Protein AF-A0A2V9VIT3-F1 (afdb_monomer_lite)

Structure (mmCIF, N/CA/C/O backbone):
data_AF-A0A2V9VIT3-F1
#
_entry.id   AF-A0A2V9VIT3-F1
#
loop_
_atom_site.group_PDB
_atom_site.id
_atom_site.type_symbol
_atom_site.label_atom_id
_atom_site.label_alt_id
_atom_site.label_comp_id
_atom_site.label_asym_id
_atom_site.label_entity_id
_atom_site.label_seq_id
_atom_site.pdbx_PDB_ins_code
_atom_site.Cartn_x
_atom_site.Cartn_y
_atom_site.Cartn_z
_atom_site.occupancy
_atom_site.B_iso_or_equiv
_atom_site.auth_seq_id
_atom_site.auth_comp_id
_atom_site.auth_asym_id
_atom_site.auth_atom_id
_atom_site.pdbx_PDB_model_num
ATOM 1 N N . MET A 1 1 ? -13.207 -2.487 18.595 1.00 51.66 1 MET A N 1
ATOM 2 C CA . MET A 1 1 ? -12.591 -3.682 18.000 1.00 51.66 1 MET A CA 1
ATOM 3 C C . MET A 1 1 ? -13.125 -3.874 16.602 1.00 51.66 1 MET A C 1
ATOM 5 O O . MET A 1 1 ? -13.875 -4.808 16.328 1.00 51.66 1 MET A O 1
ATOM 9 N N . ALA A 1 2 ? -12.773 -2.932 15.731 1.00 62.25 2 ALA A N 1
ATOM 10 C CA . ALA A 1 2 ? -12.927 -3.105 14.296 1.00 62.25 2 ALA A CA 1
ATOM 11 C C . ALA A 1 2 ? -11.591 -3.629 13.743 1.00 62.25 2 ALA A C 1
ATOM 13 O O . ALA A 1 2 ? -10.527 -3.337 14.279 1.00 62.25 2 ALA A O 1
ATOM 14 N N . SER A 1 3 ? -11.625 -4.476 12.721 1.00 58.06 3 SER A N 1
ATOM 15 C CA . SER A 1 3 ? -10.412 -4.956 12.053 1.00 58.06 3 SER A CA 1
ATOM 16 C C . SER A 1 3 ? -10.657 -4.961 10.554 1.00 58.06 3 SER A C 1
ATOM 18 O O . SER A 1 3 ? -11.727 -5.380 10.105 1.00 58.06 3 SER A O 1
ATOM 20 N N . LYS A 1 4 ? -9.674 -4.494 9.776 1.00 62.09 4 LYS A N 1
ATOM 21 C CA . LYS A 1 4 ? -9.724 -4.534 8.310 1.00 62.09 4 LYS A CA 1
ATOM 22 C C . LYS A 1 4 ? -8.832 -5.647 7.817 1.00 62.09 4 LYS A C 1
ATOM 24 O O . LYS A 1 4 ? -7.638 -5.686 8.101 1.00 62.09 4 LYS A O 1
ATOM 29 N N . MET A 1 5 ? -9.408 -6.524 7.012 1.00 63.50 5 MET A N 1
ATOM 30 C CA . MET A 1 5 ? -8.644 -7.455 6.203 1.00 63.50 5 MET A CA 1
ATOM 31 C C . MET A 1 5 ? -8.672 -6.962 4.763 1.00 63.50 5 MET A C 1
ATOM 33 O O . MET A 1 5 ? -9.742 -6.666 4.230 1.00 63.50 5 MET A O 1
ATOM 37 N N . PHE A 1 6 ? -7.513 -6.883 4.114 1.00 62.94 6 PHE A N 1
ATOM 38 C CA . PHE A 1 6 ? -7.482 -6.700 2.668 1.00 62.94 6 PHE A CA 1
ATOM 39 C C . PHE A 1 6 ? -6.463 -7.642 2.028 1.00 62.94 6 PHE A C 1
ATOM 41 O O . PHE A 1 6 ? -5.440 -8.016 2.609 1.00 62.94 6 PHE A O 1
ATOM 48 N N . THR A 1 7 ? -6.785 -8.065 0.814 1.00 60.16 7 THR A N 1
ATOM 49 C CA . THR A 1 7 ? -5.983 -9.003 0.038 1.00 60.16 7 THR A CA 1
ATOM 50 C C . THR A 1 7 ? -5.037 -8.214 -0.859 1.00 60.16 7 THR A C 1
ATOM 52 O O . THR A 1 7 ? -5.476 -7.517 -1.772 1.00 60.16 7 THR A O 1
ATOM 55 N N . HIS A 1 8 ? -3.739 -8.309 -0.578 1.00 54.78 8 HIS A N 1
ATOM 56 C CA . HIS A 1 8 ? -2.678 -7.670 -1.363 1.00 54.78 8 HIS A CA 1
ATOM 57 C C . HIS A 1 8 ? -2.324 -8.506 -2.609 1.00 54.78 8 HIS A C 1
ATOM 59 O O . HIS A 1 8 ? -2.067 -7.946 -3.673 1.00 54.78 8 HIS A O 1
ATOM 65 N N . LEU A 1 9 ? -2.356 -9.838 -2.497 1.00 54.94 9 LEU A N 1
ATOM 66 C CA . LEU A 1 9 ? -2.162 -10.800 -3.591 1.00 54.94 9 LEU A CA 1
ATOM 67 C C . LEU A 1 9 ? -3.148 -11.963 -3.423 1.00 54.94 9 LEU A C 1
ATOM 69 O O . LEU A 1 9 ? -3.541 -12.224 -2.287 1.00 54.94 9 LEU A O 1
ATOM 73 N N . PRO A 1 10 ? -3.491 -12.726 -4.482 1.00 58.78 10 PRO A N 1
ATOM 74 C CA . PRO A 1 10 ? -4.451 -13.836 -4.392 1.00 58.78 10 PRO A CA 1
ATOM 75 C C . PRO A 1 10 ? -4.160 -14.852 -3.275 1.00 58.78 10 PRO A C 1
ATOM 77 O O . PRO A 1 10 ? -5.074 -15.507 -2.791 1.00 58.78 10 PRO A O 1
ATOM 80 N N . SER A 1 11 ? -2.898 -14.966 -2.846 1.00 62.22 11 SER A N 1
ATOM 81 C CA . SER A 1 11 ? -2.454 -15.862 -1.775 1.00 62.22 11 SER A CA 1
ATOM 82 C C . SER A 1 11 ? -2.013 -15.162 -0.479 1.00 62.22 11 SER A C 1
ATOM 84 O O . SER A 1 11 ? -1.476 -15.831 0.402 1.00 62.22 11 SER A O 1
ATOM 86 N N . ARG A 1 12 ? -2.160 -13.833 -0.345 1.00 66.81 12 ARG A N 1
ATOM 87 C CA . ARG A 1 12 ? -1.716 -13.074 0.843 1.00 66.81 12 ARG A CA 1
ATOM 88 C C . ARG A 1 12 ? -2.769 -12.063 1.291 1.00 66.81 12 ARG A C 1
ATOM 90 O O . ARG A 1 12 ? -2.979 -11.033 0.644 1.00 66.81 12 ARG A O 1
ATOM 97 N N . SER A 1 13 ? -3.370 -12.350 2.440 1.00 66.25 13 SER A N 1
ATOM 98 C CA . SER A 1 13 ? -4.240 -11.428 3.170 1.00 66.25 13 SER A CA 1
ATOM 99 C C . SER A 1 13 ? -3.460 -10.754 4.287 1.00 66.25 13 SER A C 1
ATOM 101 O O . SER A 1 13 ? -2.661 -11.397 4.966 1.00 66.25 13 SER A O 1
ATOM 103 N N . ILE A 1 14 ? -3.704 -9.462 4.474 1.00 68.81 14 ILE A N 1
ATOM 104 C CA . ILE A 1 14 ? -3.122 -8.673 5.556 1.00 68.81 14 ILE A CA 1
ATOM 105 C C . ILE A 1 14 ? -4.241 -8.291 6.507 1.00 68.81 14 ILE A C 1
ATOM 107 O O . ILE A 1 14 ? -5.309 -7.850 6.078 1.00 68.81 14 ILE A O 1
ATOM 111 N N . PHE A 1 15 ? -3.983 -8.508 7.792 1.00 67.75 15 PHE A N 1
ATOM 112 C CA . PHE A 1 15 ? -4.864 -8.139 8.886 1.00 67.75 15 PHE A CA 1
ATOM 113 C C . PHE A 1 15 ? -4.368 -6.832 9.499 1.00 67.75 15 PHE A C 1
ATOM 115 O O . PHE A 1 15 ? -3.188 -6.714 9.826 1.00 67.75 15 PHE A O 1
ATOM 122 N N . VAL A 1 16 ? -5.268 -5.866 9.642 1.00 66.44 16 VAL A N 1
ATOM 123 C CA . VAL A 1 16 ? -5.010 -4.578 10.282 1.00 66.44 16 VAL A CA 1
ATOM 124 C C . VAL A 1 16 ? -6.003 -4.426 11.423 1.00 66.44 16 VAL A C 1
ATOM 126 O O . VAL A 1 16 ? -7.213 -4.406 11.197 1.00 66.44 16 VAL A O 1
ATOM 129 N N . ASP A 1 17 ? -5.494 -4.338 12.646 1.00 66.69 17 ASP A N 1
ATOM 130 C CA . ASP A 1 17 ? -6.309 -4.026 13.819 1.00 66.69 17 ASP A CA 1
ATOM 131 C C . ASP A 1 17 ? -6.674 -2.530 13.776 1.00 66.69 17 ASP A C 1
ATOM 133 O O . ASP A 1 17 ? -5.803 -1.670 13.781 1.00 66.69 17 ASP A O 1
ATOM 137 N N . GLU A 1 18 ? -7.946 -2.161 13.645 1.00 61.91 18 GLU A N 1
ATOM 138 C CA . GLU A 1 18 ? -8.284 -0.739 13.491 1.00 61.91 18 GLU A CA 1
ATOM 139 C C . GLU A 1 18 ? -8.055 0.060 14.772 1.00 61.91 18 GLU A C 1
ATOM 141 O O . GLU A 1 18 ? -7.688 1.233 14.692 1.00 61.91 18 GLU A O 1
ATOM 146 N N . ASP A 1 19 ? -8.234 -0.572 15.933 1.00 63.03 19 ASP A N 1
ATOM 147 C CA . ASP A 1 19 ? -8.154 0.098 17.231 1.00 63.03 19 ASP A CA 1
ATOM 148 C C . ASP A 1 19 ? -6.705 0.534 17.535 1.00 63.03 19 ASP A C 1
ATOM 150 O O . ASP A 1 19 ? -6.487 1.507 18.257 1.00 63.03 19 ASP A O 1
ATOM 154 N N . LEU A 1 20 ? -5.717 -0.155 16.951 1.00 56.62 20 LEU A N 1
ATOM 155 C CA . LEU A 1 20 ? -4.289 0.152 17.086 1.00 56.62 20 LEU A CA 1
ATOM 156 C C . LEU A 1 20 ? -3.710 0.928 15.893 1.00 56.62 20 LEU A C 1
ATOM 158 O O . LEU A 1 20 ? -2.740 1.660 16.072 1.00 56.62 20 LEU A O 1
ATOM 162 N N . TYR A 1 21 ? -4.270 0.776 14.686 1.00 58.34 21 TYR A N 1
ATOM 163 C CA . TYR A 1 21 ? -3.601 1.220 13.454 1.00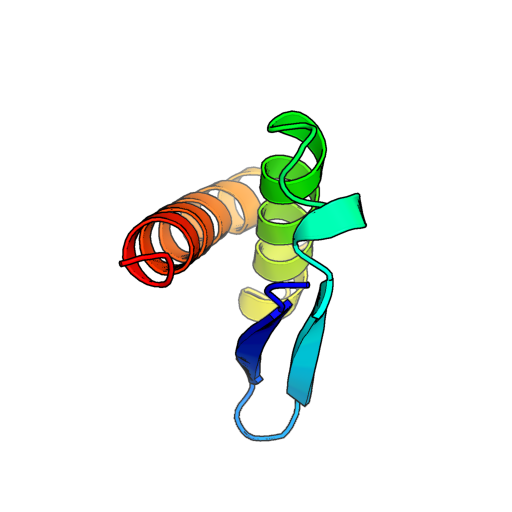 58.34 21 TYR A CA 1
ATOM 164 C C . TYR A 1 21 ? -4.316 2.345 12.689 1.00 58.34 21 TYR A C 1
ATOM 166 O O . TYR A 1 21 ? -3.673 3.014 11.881 1.00 58.34 21 TYR A O 1
ATOM 174 N N . LEU A 1 22 ? -5.617 2.586 12.913 1.00 55.22 22 LEU A N 1
ATOM 175 C CA . LEU A 1 22 ? -6.351 3.695 12.270 1.00 55.22 22 LEU A CA 1
ATOM 176 C C . LEU A 1 22 ? -6.435 4.962 13.133 1.00 55.22 22 LEU A C 1
ATOM 178 O O . LEU A 1 22 ? -6.892 5.993 12.642 1.00 55.22 22 LEU A O 1
ATOM 182 N N . GLY A 1 23 ? -5.974 4.909 14.386 1.00 56.53 23 GLY A N 1
ATOM 183 C CA . GLY A 1 23 ? -5.861 6.087 15.251 1.00 56.53 23 GLY A CA 1
ATOM 184 C C . GLY A 1 23 ? -4.788 7.082 14.798 1.00 56.53 23 GLY A C 1
ATOM 185 O O . GLY A 1 23 ? -4.839 8.248 15.181 1.00 56.53 23 GLY A O 1
ATOM 186 N N . GLU A 1 24 ? -3.849 6.651 13.950 1.00 61.53 24 GLU A N 1
ATOM 187 C CA . GLU A 1 24 ? -2.768 7.494 13.455 1.00 61.53 24 GLU A CA 1
ATOM 188 C C . GLU A 1 24 ? -2.686 7.425 11.912 1.00 61.53 24 GLU A C 1
ATOM 190 O O . GLU A 1 24 ? -2.161 6.471 11.338 1.00 61.53 24 GLU A O 1
ATOM 195 N N . GLU A 1 25 ? -3.190 8.453 11.211 1.00 64.56 25 GLU A N 1
ATOM 196 C CA . GLU A 1 25 ? -3.287 8.501 9.732 1.00 64.56 25 GLU A CA 1
ATOM 197 C C . GLU A 1 25 ? -1.967 8.185 8.997 1.0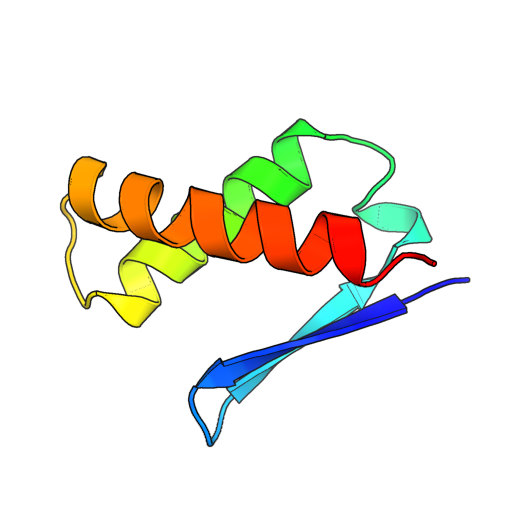0 64.56 25 GLU A C 1
ATOM 199 O O . GLU A 1 25 ? -1.974 7.572 7.925 1.00 64.56 25 GLU A O 1
ATOM 204 N N . TRP A 1 26 ? -0.825 8.558 9.584 1.00 69.19 26 TRP A N 1
ATOM 205 C CA . TRP A 1 26 ? 0.515 8.285 9.051 1.00 69.19 26 TRP A CA 1
ATOM 206 C C . TRP A 1 26 ? 0.838 6.786 8.915 1.00 69.19 26 TRP A C 1
ATOM 208 O O . TRP A 1 26 ? 1.535 6.400 7.977 1.00 69.19 26 TRP A O 1
ATOM 218 N N . LEU A 1 27 ? 0.302 5.922 9.784 1.00 66.81 27 LEU A N 1
ATOM 219 C CA . LEU A 1 27 ? 0.600 4.489 9.774 1.00 66.81 27 LEU A CA 1
ATOM 220 C C . LEU A 1 27 ? -0.159 3.768 8.654 1.00 66.81 27 LEU A C 1
ATOM 222 O O . LEU A 1 27 ? 0.410 2.933 7.949 1.00 66.81 27 LEU A O 1
ATOM 226 N N . GLY A 1 28 ? -1.419 4.150 8.421 1.00 73.38 28 GLY A N 1
ATOM 227 C CA . GLY A 1 28 ? -2.191 3.684 7.266 1.00 73.38 28 GLY A CA 1
ATOM 228 C C . GLY A 1 28 ? -1.582 4.140 5.936 1.00 73.38 28 GLY A C 1
ATOM 229 O O . GLY A 1 28 ? -1.593 3.389 4.957 1.00 73.38 28 GLY A O 1
ATOM 230 N N . HIS A 1 29 ? -1.001 5.345 5.910 1.00 76.56 29 HIS A N 1
ATOM 231 C CA . HIS A 1 29 ? -0.239 5.835 4.766 1.00 76.56 29 HIS A CA 1
ATOM 232 C C . HIS A 1 29 ? 1.011 4.980 4.513 1.00 76.56 29 HIS A C 1
ATOM 234 O O . HIS A 1 29 ? 1.167 4.466 3.405 1.00 76.56 29 HIS A O 1
ATOM 240 N N . TRP A 1 30 ? 1.833 4.756 5.544 1.00 82.31 30 TRP A N 1
ATOM 241 C CA . TRP A 1 30 ? 3.053 3.951 5.445 1.00 82.31 30 TRP A CA 1
ATOM 242 C C . TRP A 1 30 ? 2.771 2.509 5.009 1.00 82.31 30 TRP A C 1
ATOM 244 O O . TRP A 1 30 ? 3.384 2.015 4.067 1.00 82.31 30 TRP A O 1
ATOM 254 N N . MET A 1 31 ? 1.776 1.848 5.609 1.00 81.69 31 MET A N 1
ATOM 255 C CA . MET A 1 31 ? 1.401 0.492 5.205 1.00 81.69 31 MET A CA 1
ATOM 256 C C . MET A 1 31 ? 1.004 0.424 3.731 1.00 81.69 31 MET A C 1
ATOM 258 O O . MET A 1 31 ? 1.466 -0.455 3.00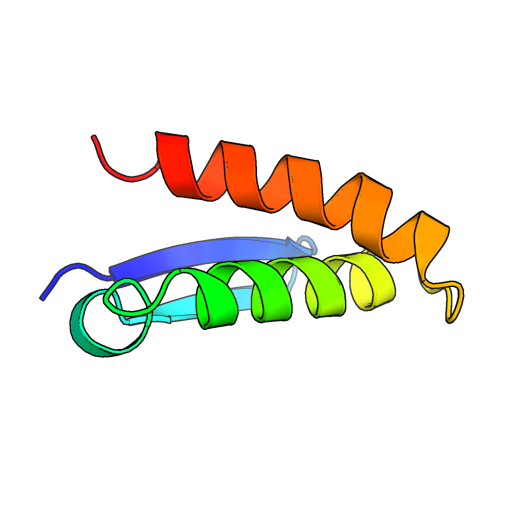7 1.00 81.69 31 MET A O 1
ATOM 262 N N . ALA A 1 32 ? 0.159 1.349 3.270 1.00 84.25 32 ALA A N 1
ATOM 263 C CA . ALA A 1 32 ? -0.238 1.403 1.868 1.00 84.25 32 ALA A CA 1
ATOM 264 C C . ALA A 1 32 ? 0.964 1.597 0.930 1.00 84.25 32 ALA A C 1
ATOM 266 O O . ALA A 1 32 ? 0.973 1.018 -0.159 1.00 84.25 32 ALA A O 1
ATOM 267 N N . HIS A 1 33 ? 1.965 2.365 1.363 1.00 86.31 33 HIS A N 1
ATOM 268 C CA . HIS A 1 33 ? 3.207 2.605 0.634 1.00 86.31 33 HIS A CA 1
ATOM 269 C C . HIS A 1 33 ? 4.048 1.338 0.467 1.00 86.31 33 HIS A C 1
ATOM 271 O O . HIS A 1 33 ? 4.340 0.936 -0.660 1.00 86.31 33 HIS A O 1
ATOM 277 N N . GLU A 1 34 ? 4.312 0.614 1.555 1.00 86.44 34 GLU A N 1
ATOM 278 C CA . GLU A 1 34 ? 5.053 -0.658 1.513 1.00 86.44 34 GLU A CA 1
ATOM 279 C C . GLU A 1 34 ? 4.367 -1.710 0.629 1.00 86.44 34 GLU A C 1
ATOM 281 O O . GLU A 1 34 ? 4.993 -2.461 -0.124 1.00 86.44 34 GLU A O 1
ATOM 286 N N . LEU A 1 35 ? 3.036 -1.734 0.651 1.00 85.00 35 LEU A N 1
ATOM 287 C CA . LEU A 1 35 ? 2.251 -2.609 -0.217 1.00 85.00 35 LEU A CA 1
ATOM 288 C C . LEU A 1 35 ? 2.342 -2.218 -1.686 1.00 85.00 35 LEU A C 1
ATOM 290 O O . LEU A 1 35 ? 2.205 -3.079 -2.558 1.00 85.00 35 LEU A O 1
ATOM 294 N N . GLY A 1 36 ? 2.565 -0.936 -1.963 1.00 87.81 36 GLY A N 1
ATOM 295 C CA . GLY A 1 36 ? 2.869 -0.437 -3.292 1.00 87.81 36 GLY A CA 1
ATOM 296 C C . GLY A 1 36 ? 4.166 -1.036 -3.834 1.00 87.81 36 GLY A C 1
ATOM 297 O O . GLY A 1 36 ? 4.163 -1.554 -4.954 1.00 87.81 36 GLY A O 1
ATOM 298 N N . HIS A 1 37 ? 5.237 -1.066 -3.034 1.00 87.56 37 HIS A N 1
ATOM 299 C CA . HIS A 1 37 ? 6.492 -1.732 -3.410 1.00 87.56 37 HIS A CA 1
ATOM 300 C C . HIS A 1 37 ? 6.278 -3.217 -3.705 1.00 87.56 37 HIS A C 1
ATOM 302 O O . HIS A 1 37 ? 6.691 -3.718 -4.753 1.00 87.56 37 HIS A O 1
ATOM 308 N N . LEU A 1 38 ? 5.564 -3.918 -2.819 1.00 87.19 38 LEU A N 1
ATOM 309 C CA . LEU A 1 38 ? 5.293 -5.347 -2.985 1.00 87.19 38 LEU A CA 1
ATOM 310 C C . LEU A 1 38 ? 4.441 -5.652 -4.223 1.00 87.19 38 LEU A C 1
ATOM 312 O O . LEU A 1 38 ? 4.686 -6.639 -4.914 1.00 87.19 38 LEU A O 1
ATOM 316 N N . ALA A 1 39 ? 3.434 -4.829 -4.513 1.00 87.44 39 ALA A N 1
ATOM 317 C CA . ALA A 1 39 ? 2.532 -5.045 -5.642 1.00 87.44 39 ALA A CA 1
ATOM 318 C C . ALA A 1 39 ? 3.177 -4.716 -6.993 1.00 87.44 39 ALA A C 1
ATOM 320 O O . ALA A 1 39 ? 2.884 -5.371 -7.992 1.00 87.44 39 ALA A O 1
ATOM 321 N N . THR A 1 40 ? 4.044 -3.706 -7.031 1.00 88.81 40 THR A N 1
ATOM 322 C CA . THR A 1 40 ? 4.749 -3.299 -8.255 1.00 88.81 40 THR A CA 1
ATOM 323 C C . THR A 1 40 ? 6.036 -4.079 -8.486 1.00 88.81 40 THR A C 1
ATOM 325 O O . THR A 1 40 ? 6.567 -4.040 -9.595 1.00 88.81 40 THR A O 1
ATOM 328 N N . ASN A 1 41 ? 6.528 -4.791 -7.464 1.00 89.56 41 ASN A N 1
ATOM 329 C CA . ASN A 1 41 ? 7.855 -5.401 -7.451 1.00 89.56 41 ASN A CA 1
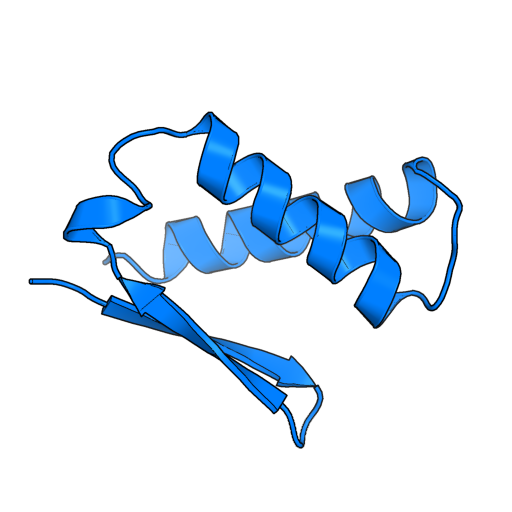ATOM 330 C C . ASN A 1 41 ? 8.942 -4.387 -7.865 1.00 89.56 41 ASN A C 1
ATOM 332 O O . ASN A 1 41 ? 9.833 -4.686 -8.660 1.00 89.56 41 ASN A O 1
ATOM 336 N N . SER A 1 42 ? 8.813 -3.155 -7.366 1.00 85.75 42 SER A N 1
ATOM 337 C CA . SER A 1 42 ? 9.670 -2.020 -7.696 1.00 85.75 42 SER A CA 1
ATOM 338 C C . SER A 1 42 ? 10.184 -1.383 -6.414 1.00 85.75 42 SER A C 1
ATOM 340 O O . SER A 1 42 ? 9.425 -1.132 -5.480 1.00 85.75 42 SER A O 1
ATOM 342 N N . ALA A 1 43 ? 11.478 -1.071 -6.389 1.00 88.94 43 ALA A N 1
ATOM 343 C CA . ALA A 1 43 ? 12.085 -0.264 -5.332 1.00 88.94 43 ALA A CA 1
ATOM 344 C C . ALA A 1 43 ? 11.911 1.248 -5.578 1.00 88.94 43 ALA A C 1
ATOM 346 O O . ALA A 1 43 ? 12.474 2.058 -4.853 1.00 88.94 43 ALA A O 1
ATOM 347 N N . ARG A 1 44 ? 11.193 1.652 -6.638 1.00 92.75 44 ARG A N 1
ATOM 348 C CA . ARG A 1 44 ? 10.945 3.067 -6.933 1.00 92.75 44 ARG A CA 1
ATOM 349 C C . ARG A 1 44 ? 9.794 3.582 -6.074 1.00 92.75 44 ARG A C 1
ATOM 351 O O . ARG A 1 44 ? 8.680 3.074 -6.168 1.00 92.75 44 ARG A O 1
ATOM 358 N N . GLU A 1 45 ? 10.051 4.652 -5.334 1.00 90.88 45 GLU A N 1
ATOM 359 C CA . GLU A 1 45 ? 9.056 5.311 -4.477 1.00 90.88 45 GLU A CA 1
ATOM 360 C C . GLU A 1 45 ? 7.816 5.782 -5.252 1.00 90.88 45 GLU A C 1
ATOM 362 O O . GLU A 1 45 ? 6.694 5.594 -4.795 1.00 90.88 45 GLU A O 1
ATOM 367 N N . ASP A 1 46 ? 7.989 6.316 -6.466 1.00 92.75 46 ASP A N 1
ATOM 368 C CA . ASP A 1 46 ? 6.864 6.790 -7.290 1.00 92.75 46 ASP A CA 1
ATOM 369 C C . ASP A 1 46 ? 5.907 5.657 -7.700 1.00 92.75 46 ASP A C 1
ATOM 371 O O . ASP A 1 46 ? 4.691 5.854 -7.807 1.00 92.75 46 ASP A O 1
ATOM 375 N N . ASP A 1 47 ? 6.453 4.460 -7.944 1.00 89.31 47 ASP A N 1
ATOM 376 C CA . ASP A 1 47 ? 5.655 3.288 -8.305 1.00 89.31 47 ASP A CA 1
ATOM 377 C C . ASP A 1 47 ? 4.831 2.819 -7.104 1.00 89.31 47 ASP A C 1
ATOM 379 O O . ASP A 1 47 ? 3.646 2.498 -7.257 1.00 89.31 47 ASP A O 1
ATOM 383 N N . ALA A 1 48 ? 5.448 2.831 -5.920 1.00 89.81 48 ALA A N 1
ATOM 384 C CA . ALA A 1 48 ? 4.803 2.493 -4.664 1.00 89.81 48 ALA A CA 1
ATOM 385 C C . ALA A 1 48 ? 3.700 3.492 -4.305 1.00 89.81 48 ALA A C 1
ATOM 387 O O . ALA A 1 48 ? 2.552 3.082 -4.135 1.00 89.81 48 ALA A O 1
ATOM 388 N N . GLU A 1 49 ? 3.999 4.791 -4.317 1.00 91.25 49 GLU A N 1
ATOM 389 C CA . GLU A 1 49 ? 3.065 5.874 -3.987 1.00 91.25 49 GLU A CA 1
ATOM 390 C C . GLU A 1 49 ? 1.829 5.858 -4.903 1.00 91.25 49 GLU A C 1
ATOM 392 O O . GLU A 1 49 ? 0.688 6.034 -4.457 1.00 91.25 49 GLU A O 1
ATOM 397 N N . ARG A 1 50 ? 2.012 5.574 -6.202 1.00 92.81 50 ARG A N 1
ATOM 398 C CA . ARG A 1 50 ? 0.896 5.448 -7.154 1.00 92.81 50 ARG A CA 1
ATOM 399 C C . ARG A 1 50 ? -0.108 4.375 -6.722 1.00 92.81 50 ARG A C 1
ATOM 401 O O . ARG A 1 50 ? -1.317 4.606 -6.805 1.00 92.81 50 ARG A O 1
ATOM 408 N N . VAL A 1 51 ? 0.382 3.214 -6.287 1.00 90.62 51 VAL A N 1
ATOM 409 C CA . VAL A 1 51 ? -0.453 2.082 -5.856 1.00 90.62 51 VAL A CA 1
ATOM 410 C C . VAL A 1 51 ? -0.978 2.290 -4.431 1.00 90.62 51 VAL A C 1
ATOM 412 O O . VAL A 1 51 ? -2.148 2.013 -4.157 1.00 90.62 51 VAL A O 1
ATOM 415 N N . ALA A 1 52 ? -0.172 2.875 -3.547 1.00 87.94 52 ALA A N 1
ATOM 416 C CA . ALA A 1 52 ? -0.531 3.211 -2.173 1.00 87.94 52 ALA A CA 1
ATOM 417 C C . ALA A 1 52 ? -1.795 4.073 -2.098 1.00 87.94 52 ALA A C 1
ATOM 419 O O . ALA A 1 52 ? -2.721 3.771 -1.340 1.00 87.94 52 ALA A O 1
ATOM 420 N N . ARG A 1 53 ? -1.903 5.088 -2.965 1.00 88.31 53 ARG A N 1
ATOM 421 C CA . ARG A 1 53 ? -3.105 5.933 -3.084 1.00 88.31 53 ARG A CA 1
ATOM 422 C C . ARG A 1 53 ? -4.363 5.140 -3.414 1.00 88.31 53 ARG A C 1
ATOM 424 O O . ARG A 1 53 ? -5.473 5.524 -3.040 1.00 88.31 53 ARG A O 1
ATOM 431 N N . GLU A 1 54 ? -4.243 4.053 -4.167 1.00 86.81 54 GLU A N 1
ATOM 432 C CA . GLU A 1 54 ? -5.377 3.179 -4.448 1.00 86.81 54 GLU A CA 1
ATOM 433 C C . GLU A 1 54 ? -5.779 2.365 -3.215 1.00 86.81 54 GLU A C 1
ATOM 435 O O . GLU A 1 54 ? -6.968 2.310 -2.888 1.00 86.81 54 GLU A O 1
ATOM 440 N N . TYR A 1 55 ? -4.812 1.814 -2.482 1.00 81.50 55 TYR A N 1
ATOM 441 C CA . TYR A 1 55 ? -5.072 1.085 -1.240 1.00 81.50 55 TYR A CA 1
ATOM 442 C C . TYR A 1 55 ? -5.664 1.972 -0.147 1.00 81.50 55 TYR A C 1
ATOM 444 O O . TYR A 1 55 ? -6.656 1.581 0.465 1.00 81.50 55 TYR A O 1
ATOM 452 N N . GLN A 1 56 ? -5.169 3.198 0.021 1.00 80.19 56 GLN A N 1
ATOM 453 C CA . GLN A 1 56 ? -5.744 4.185 0.943 1.00 80.19 56 GLN A CA 1
ATOM 454 C C . GLN A 1 56 ? -7.215 4.468 0.620 1.00 80.19 56 GLN A C 1
ATOM 456 O O . GLN A 1 56 ? -8.072 4.433 1.503 1.00 80.19 56 GLN A O 1
ATOM 461 N N . ARG A 1 57 ? -7.547 4.662 -0.665 1.00 83.44 57 ARG A N 1
ATOM 462 C CA . ARG A 1 57 ? -8.940 4.857 -1.101 1.00 83.44 57 ARG A CA 1
ATOM 463 C C . ARG A 1 57 ? -9.822 3.644 -0.810 1.00 83.44 57 ARG A C 1
ATOM 465 O O . ARG A 1 57 ? -10.988 3.819 -0.461 1.00 83.44 57 ARG A O 1
ATOM 472 N N . ARG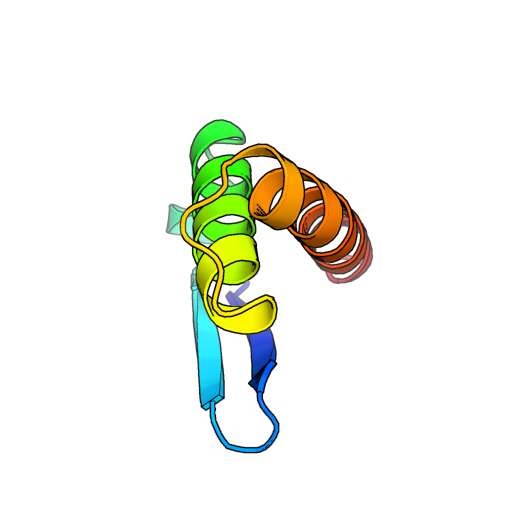 A 1 58 ? -9.298 2.423 -0.957 1.00 79.56 58 ARG A N 1
ATOM 473 C CA . ARG A 1 58 ? -10.027 1.185 -0.628 1.00 79.56 58 ARG A CA 1
ATOM 474 C C . ARG A 1 58 ? -10.231 1.041 0.884 1.00 79.56 58 ARG A C 1
ATOM 476 O O . ARG A 1 58 ? -11.347 0.758 1.305 1.00 79.56 58 ARG A O 1
ATOM 483 N N . LEU A 1 59 ? -9.208 1.320 1.692 1.00 71.62 59 LEU A N 1
ATOM 484 C CA . LEU A 1 59 ? -9.274 1.291 3.160 1.00 71.62 59 LEU A CA 1
ATOM 485 C C . LEU A 1 59 ? -10.266 2.318 3.723 1.00 71.62 59 LEU A C 1
ATOM 487 O O . LEU A 1 59 ? -11.035 1.988 4.628 1.00 71.62 59 LEU A O 1
ATOM 491 N N . ALA A 1 60 ? -10.298 3.529 3.161 1.00 73.62 60 ALA A N 1
ATOM 492 C CA . ALA A 1 60 ? -11.263 4.565 3.533 1.00 73.62 60 ALA A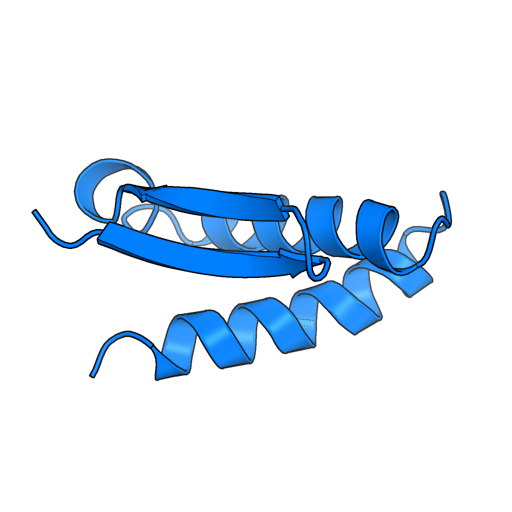 CA 1
ATOM 493 C C . ALA A 1 60 ? -12.712 4.153 3.217 1.00 73.62 60 ALA A C 1
ATOM 495 O O . ALA A 1 60 ? -13.626 4.450 3.981 1.00 73.62 60 ALA A O 1
ATOM 496 N N . LYS A 1 61 ? -12.930 3.426 2.111 1.00 73.94 61 LYS A N 1
ATOM 497 C CA . LYS A 1 61 ? -14.252 2.902 1.727 1.00 73.94 61 LYS A CA 1
ATOM 498 C C . LYS A 1 61 ? -14.683 1.677 2.533 1.00 73.94 61 LYS A C 1
ATOM 500 O O . LYS A 1 61 ? -15.876 1.478 2.702 1.00 73.94 61 LYS A O 1
ATOM 505 N N . ALA A 1 62 ? -13.738 0.880 3.028 1.00 67.31 62 ALA A N 1
ATOM 506 C CA . ALA A 1 62 ? -14.017 -0.330 3.802 1.00 67.31 62 ALA A CA 1
ATOM 507 C C . ALA A 1 62 ? -14.537 -0.060 5.232 1.00 67.31 62 ALA A C 1
ATOM 509 O O . ALA A 1 62 ? -14.866 -1.006 5.933 1.00 67.31 62 ALA A O 1
ATOM 510 N N . GLY A 1 63 ? -14.586 1.202 5.680 1.00 53.72 63 GLY A N 1
ATOM 511 C CA . GLY A 1 63 ? -15.059 1.605 7.014 1.00 53.72 63 GLY A CA 1
ATOM 512 C C . GLY A 1 63 ? -16.470 2.209 7.053 1.00 53.72 63 GLY A C 1
ATOM 513 O O . GLY A 1 63 ? -16.682 3.149 7.815 1.00 53.72 63 GLY A O 1
ATOM 514 N N . ARG A 1 64 ? -17.411 1.741 6.221 1.00 45.41 64 ARG A N 1
ATOM 515 C CA . ARG A 1 64 ? -18.848 2.060 6.332 1.00 45.41 64 ARG A CA 1
ATOM 516 C C . ARG A 1 64 ? -19.688 0.798 6.347 1.00 45.41 64 ARG A C 1
ATOM 518 O O . ARG A 1 64 ? -19.413 -0.073 5.494 1.00 45.41 64 ARG A O 1
#

Sequence (64 aa):
MASKMFTHLPSRSIFVDEDLYLGEEWLGHWMAHELGHLATNSAREDDAERVAREYQRRLAKAGR

Secondary structure (DSSP, 8-state):
--EEEEEEETTEEEEEEHHHHSSSHHHHHHHHHHHHHHHHT---HHHHHHHHHHHHHHHHHTT-

Radius of gyration: 11.52 Å; chains: 1; bounding box: 31×24×26 Å

Foldseek 3Di:
DDKDWDDLDPPDIDIGDCVPQVVDVVRLLVVLLVSQCVNQVDPDSVSSNVRSVVSSVVVVVVPD

pLDDT: mean 73.91, std 13.3, range [45.41, 92.81]